Protein AF-A0A847XBT8-F1 (afdb_monomer)

Secondary structure (DSSP, 8-state):
-HHHHHHHHHHHHHHHHHHHHHTT-TTSHHHHHHHHHHHHHTTT-HHHHHHHHHHHHHHHSSS--HHHHHHHHHHHHHHHHHHHT---TTS-HHHHHS---TTSS-S--

Structure (mmCIF, N/CA/C/O backbone):
data_AF-A0A847XBT8-F1
#
_entry.id   AF-A0A847XBT8-F1
#
loop_
_atom_site.group_PDB
_atom_site.id
_atom_s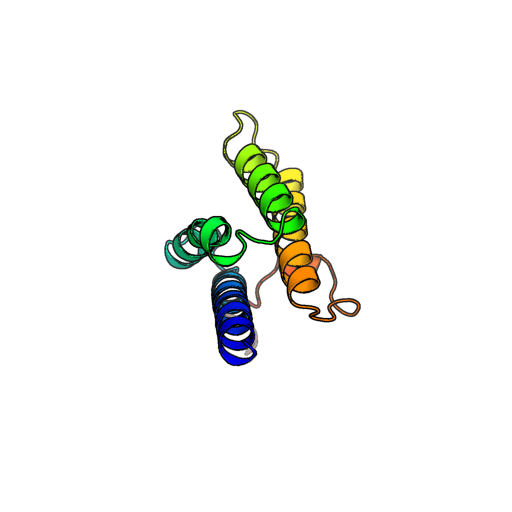ite.type_symbol
_atom_site.label_atom_id
_atom_site.label_alt_id
_atom_site.label_comp_id
_atom_site.label_asym_id
_atom_site.label_entity_id
_atom_site.label_seq_id
_atom_site.pdbx_PDB_ins_code
_atom_site.Cartn_x
_atom_site.Cartn_y
_atom_site.Cartn_z
_atom_site.occupancy
_atom_site.B_iso_or_equiv
_atom_site.auth_seq_id
_atom_site.auth_comp_id
_atom_site.auth_asym_id
_atom_site.auth_atom_id
_atom_site.pdbx_PDB_model_num
ATOM 1 N N . MET A 1 1 ? -18.047 -3.117 21.322 1.00 62.88 1 MET A N 1
ATOM 2 C CA . MET A 1 1 ? -17.143 -2.135 20.660 1.00 62.88 1 MET A CA 1
ATOM 3 C C . MET A 1 1 ? -15.804 -2.727 20.202 1.00 62.88 1 MET A C 1
ATOM 5 O O . MET A 1 1 ? -15.344 -2.341 19.133 1.00 62.88 1 MET A O 1
ATOM 9 N N . TYR A 1 2 ? -15.195 -3.666 20.939 1.00 75.25 2 TYR A N 1
ATOM 10 C CA . TYR A 1 2 ? -13.897 -4.275 20.590 1.00 75.25 2 TYR A CA 1
ATOM 11 C C . TYR A 1 2 ? -13.897 -5.024 19.240 1.00 75.25 2 TYR A C 1
ATOM 13 O O . TYR A 1 2 ? -13.021 -4.805 18.406 1.00 75.25 2 TYR A O 1
ATOM 21 N N . GLN A 1 3 ? -14.943 -5.807 18.960 1.00 77.19 3 GLN A N 1
ATOM 22 C CA . GLN A 1 3 ? -15.042 -6.594 17.724 1.00 77.19 3 GLN A CA 1
ATOM 23 C C . GLN A 1 3 ? -15.105 -5.734 16.455 1.00 77.19 3 GLN A C 1
ATOM 25 O O . GLN A 1 3 ? -14.396 -6.015 15.498 1.00 77.19 3 GLN A O 1
ATOM 30 N N . LYS A 1 4 ? -15.854 -4.620 16.466 1.00 78.56 4 LYS A N 1
ATOM 31 C CA . LYS A 1 4 ? -15.902 -3.681 15.327 1.00 78.56 4 LYS A CA 1
ATOM 32 C C . LYS A 1 4 ? -14.523 -3.079 15.016 1.00 78.56 4 LYS A C 1
ATOM 34 O O . LYS A 1 4 ? -14.181 -2.924 13.849 1.00 78.56 4 LYS A O 1
ATOM 39 N N . ARG A 1 5 ? -13.726 -2.755 16.044 1.00 79.75 5 ARG A N 1
ATOM 40 C CA . ARG A 1 5 ? -12.356 -2.233 15.872 1.00 79.75 5 ARG A CA 1
ATOM 41 C C . ARG A 1 5 ? -11.409 -3.302 15.322 1.00 79.75 5 ARG A C 1
ATOM 43 O O . ARG A 1 5 ? -10.645 -3.007 14.410 1.00 79.75 5 ARG A O 1
ATOM 50 N N . SER A 1 6 ? -11.500 -4.529 15.836 1.00 86.94 6 SER A N 1
ATOM 51 C CA . SER A 1 6 ? -10.708 -5.667 15.353 1.00 86.94 6 SER A CA 1
ATOM 52 C C . SER A 1 6 ? -11.013 -5.997 13.886 1.00 86.94 6 SER A C 1
ATOM 54 O O . SER A 1 6 ? -10.094 -6.101 13.080 1.00 86.94 6 SER A O 1
ATOM 56 N N . VAL A 1 7 ? -12.296 -6.033 13.504 1.00 92.00 7 VAL A N 1
ATOM 57 C CA . VAL A 1 7 ? -12.724 -6.283 12.116 1.00 92.00 7 VAL A CA 1
ATOM 58 C C . VAL A 1 7 ? -12.207 -5.203 11.164 1.00 92.00 7 VAL A C 1
ATOM 60 O O . VAL A 1 7 ? -11.602 -5.538 10.151 1.00 92.00 7 VAL A O 1
ATOM 63 N N . LYS A 1 8 ? -12.360 -3.914 11.502 1.00 93.81 8 LYS A N 1
ATOM 64 C CA . LYS A 1 8 ? -11.820 -2.816 10.677 1.00 93.81 8 LYS A CA 1
ATOM 65 C C . LYS A 1 8 ? -10.303 -2.905 10.520 1.00 93.81 8 LYS A C 1
ATOM 67 O O . LYS A 1 8 ? -9.777 -2.726 9.427 1.00 93.81 8 LYS A O 1
ATOM 72 N N . ARG A 1 9 ? -9.589 -3.187 11.614 1.00 95.31 9 ARG A N 1
ATOM 73 C CA . ARG A 1 9 ? -8.132 -3.354 11.585 1.00 95.31 9 ARG A CA 1
ATOM 74 C C . ARG A 1 9 ? -7.730 -4.536 10.704 1.00 95.31 9 ARG A C 1
ATOM 76 O O . ARG A 1 9 ? -6.799 -4.393 9.923 1.00 95.31 9 ARG A O 1
ATOM 83 N N . LYS A 1 10 ? -8.450 -5.657 10.780 1.00 96.50 10 LYS A N 1
ATOM 84 C CA . LYS A 1 10 ? -8.231 -6.815 9.909 1.00 96.50 10 LYS A CA 1
ATOM 85 C C . LYS A 1 10 ? -8.439 -6.466 8.434 1.00 96.50 10 LYS A C 1
ATOM 87 O O . LYS A 1 10 ? -7.558 -6.744 7.641 1.00 96.50 10 LYS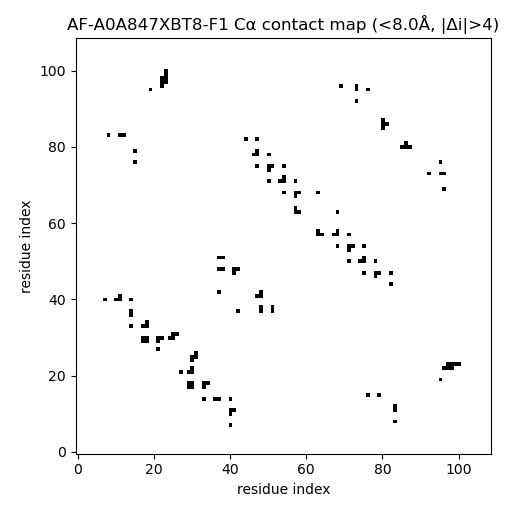 A O 1
ATOM 92 N N . GLN A 1 11 ? -9.528 -5.784 8.080 1.00 97.56 11 GLN A N 1
ATOM 93 C CA . GLN A 1 11 ? -9.785 -5.367 6.692 1.00 97.56 11 GLN A CA 1
ATOM 94 C C . GLN A 1 11 ? -8.654 -4.502 6.117 1.00 97.56 11 GLN A C 1
ATOM 96 O O . GLN A 1 11 ? -8.266 -4.671 4.966 1.00 97.56 11 GLN A O 1
ATOM 101 N N . LYS A 1 12 ? -8.098 -3.599 6.932 1.00 98.44 12 LYS A N 1
ATOM 102 C CA . LYS A 1 12 ? -6.932 -2.787 6.565 1.00 98.44 12 LYS A CA 1
ATOM 103 C C . LYS A 1 12 ? -5.673 -3.629 6.339 1.00 98.44 12 LYS A C 1
ATOM 105 O O . LYS A 1 12 ? -4.964 -3.383 5.368 1.00 98.44 12 LYS A O 1
ATOM 110 N N . TYR A 1 13 ? -5.408 -4.605 7.211 1.00 97.69 13 TYR A N 1
ATOM 111 C CA . TYR A 1 13 ? -4.306 -5.558 7.031 1.00 97.69 13 TYR A CA 1
ATOM 112 C C . TYR A 1 13 ? -4.475 -6.382 5.759 1.00 97.69 13 TYR A C 1
ATOM 114 O O . TYR A 1 13 ? -3.561 -6.406 4.945 1.00 97.69 13 TYR A O 1
ATOM 122 N N . ASP A 1 14 ? -5.647 -6.992 5.576 1.00 98.06 14 ASP A N 1
ATOM 123 C CA . ASP A 1 14 ? -5.951 -7.838 4.423 1.00 98.06 14 ASP A CA 1
ATOM 124 C C . ASP A 1 14 ? -5.782 -7.036 3.111 1.00 98.06 14 ASP A C 1
ATOM 126 O O . ASP A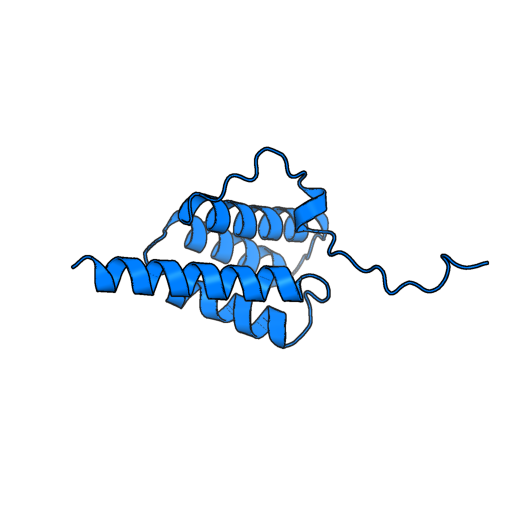 1 14 ? -5.252 -7.547 2.126 1.00 98.06 14 ASP A O 1
ATOM 130 N N . LEU A 1 15 ? -6.165 -5.750 3.094 1.00 98.31 15 LEU A N 1
ATOM 131 C CA . LEU A 1 15 ? -5.953 -4.882 1.934 1.00 98.31 15 LEU A CA 1
ATOM 132 C C . LEU A 1 15 ? -4.471 -4.548 1.698 1.00 98.31 15 LEU A C 1
ATOM 134 O O . LEU A 1 15 ? -4.005 -4.614 0.560 1.00 98.31 15 LEU A O 1
ATOM 138 N N . LEU A 1 16 ? -3.726 -4.188 2.749 1.00 97.12 16 LEU A N 1
ATOM 139 C CA . LEU A 1 16 ? -2.293 -3.905 2.629 1.00 97.12 16 LEU A CA 1
ATOM 140 C C . LEU A 1 16 ? -1.522 -5.147 2.154 1.00 97.12 16 LEU A C 1
ATOM 142 O O . LEU A 1 16 ? -0.635 -5.031 1.313 1.00 97.12 16 LEU A O 1
ATOM 146 N N . GLU A 1 17 ? -1.890 -6.332 2.641 1.00 96.12 17 GLU A N 1
ATOM 147 C CA . GLU A 1 17 ? -1.337 -7.609 2.189 1.00 96.12 17 GLU A CA 1
ATOM 148 C C . GLU A 1 17 ? -1.585 -7.829 0.691 1.00 96.12 17 GLU A C 1
ATOM 150 O O . GLU A 1 17 ? -0.642 -8.141 -0.034 1.00 96.12 17 GLU A O 1
ATOM 155 N N . GLN A 1 18 ? -2.808 -7.590 0.200 1.00 96.38 18 GLN A N 1
ATOM 156 C CA . GLN A 1 18 ? -3.130 -7.687 -1.231 1.00 96.38 18 GLN A CA 1
ATOM 157 C C . GLN A 1 18 ? -2.284 -6.727 -2.074 1.00 96.38 18 GLN A C 1
ATOM 159 O O . GLN A 1 18 ? -1.685 -7.143 -3.067 1.00 96.38 18 GLN A O 1
ATOM 164 N N . MET A 1 19 ? -2.182 -5.458 -1.669 1.00 95.38 19 MET A N 1
ATOM 165 C CA . MET A 1 19 ? -1.370 -4.476 -2.394 1.00 95.38 19 MET A CA 1
ATOM 166 C C . MET A 1 19 ? 0.107 -4.880 -2.420 1.00 95.38 19 MET A C 1
ATOM 168 O O . MET A 1 19 ? 0.725 -4.908 -3.483 1.00 95.38 19 MET A O 1
ATOM 172 N N . MET A 1 20 ? 0.673 -5.246 -1.267 1.00 92.81 20 MET A N 1
ATOM 173 C CA . MET A 1 20 ? 2.080 -5.630 -1.166 1.00 92.81 20 MET A CA 1
ATOM 174 C C . MET A 1 20 ? 2.370 -6.941 -1.904 1.00 92.81 20 MET A C 1
ATOM 176 O O . MET A 1 20 ? 3.426 -7.069 -2.524 1.00 92.81 20 MET A O 1
ATOM 180 N N . GLY A 1 21 ? 1.451 -7.904 -1.868 1.00 92.81 21 GLY A N 1
ATOM 181 C CA . GLY A 1 21 ? 1.569 -9.185 -2.561 1.00 92.81 21 GLY A CA 1
ATOM 182 C C . GLY A 1 21 ? 1.515 -9.055 -4.083 1.00 92.81 21 GLY A C 1
ATOM 183 O O . GLY A 1 21 ? 2.161 -9.833 -4.779 1.00 92.81 21 GLY A O 1
ATOM 184 N N . HIS A 1 22 ? 0.806 -8.049 -4.603 1.00 93.69 22 HIS A N 1
ATOM 185 C CA . HIS A 1 22 ? 0.679 -7.787 -6.040 1.00 93.69 22 HIS A CA 1
ATOM 186 C C . HIS A 1 22 ? 1.609 -6.689 -6.568 1.00 93.69 22 HIS A C 1
ATOM 188 O O . HIS A 1 22 ? 1.638 -6.450 -7.770 1.00 93.69 22 HIS A O 1
ATOM 194 N N . ARG A 1 23 ? 2.453 -6.086 -5.718 1.00 89.81 23 ARG A N 1
ATOM 195 C CA . ARG A 1 23 ? 3.374 -4.998 -6.107 1.00 89.81 23 ARG A CA 1
ATOM 196 C C . ARG A 1 23 ? 4.456 -5.382 -7.130 1.00 89.81 23 ARG A C 1
ATOM 198 O O . ARG A 1 23 ? 5.230 -4.527 -7.542 1.00 89.81 23 ARG A O 1
ATOM 205 N N . PHE A 1 24 ? 4.547 -6.658 -7.518 1.00 88.44 24 PHE A N 1
ATOM 206 C CA . PHE A 1 24 ? 5.400 -7.107 -8.626 1.00 88.44 24 PHE A CA 1
ATOM 207 C C . PHE A 1 24 ? 4.863 -6.679 -10.000 1.00 88.44 24 PHE A C 1
ATOM 209 O O . PHE A 1 24 ? 5.628 -6.667 -10.960 1.00 88.44 24 PHE A O 1
ATOM 216 N N . ASP A 1 25 ? 3.574 -6.341 -10.085 1.00 90.12 25 ASP A N 1
ATOM 217 C CA . ASP A 1 25 ? 2.911 -5.810 -11.271 1.00 90.12 25 ASP A CA 1
ATOM 218 C C . ASP A 1 25 ? 1.978 -4.665 -10.850 1.00 90.12 25 ASP A C 1
ATOM 220 O O . ASP A 1 25 ? 0.806 -4.862 -10.527 1.00 90.12 25 ASP A O 1
ATOM 224 N N . LEU A 1 26 ? 2.527 -3.448 -10.841 1.00 89.62 26 LEU A N 1
ATOM 225 C CA . LEU A 1 26 ? 1.802 -2.229 -10.466 1.00 89.62 26 LEU A CA 1
ATOM 226 C C . LEU A 1 26 ? 0.732 -1.827 -11.489 1.00 89.62 26 LEU A C 1
ATOM 228 O O . LEU A 1 26 ? -0.105 -0.977 -11.197 1.00 89.62 26 LEU A O 1
ATOM 232 N N . THR A 1 27 ? 0.763 -2.416 -12.684 1.00 89.06 27 THR A N 1
ATOM 233 C CA . THR A 1 27 ? -0.212 -2.166 -13.752 1.00 89.06 27 THR A CA 1
ATOM 234 C C . THR A 1 27 ? -1.304 -3.227 -13.822 1.00 89.06 27 THR A C 1
ATOM 236 O O . THR A 1 27 ? -2.282 -3.045 -14.540 1.00 89.06 27 THR A O 1
ATOM 239 N N . GLY A 1 28 ? -1.155 -4.320 -13.075 1.00 91.88 28 GLY A N 1
ATOM 240 C CA . GLY A 1 28 ? -2.063 -5.454 -13.113 1.00 91.88 28 GLY A CA 1
ATOM 241 C C . GLY A 1 28 ? -3.400 -5.187 -12.427 1.00 91.88 28 GLY A C 1
ATOM 242 O O . GLY A 1 28 ? -3.507 -4.402 -11.476 1.00 91.88 28 GLY A O 1
ATOM 243 N N . ASP A 1 29 ? -4.425 -5.920 -12.864 1.00 96.06 29 ASP A N 1
ATOM 244 C CA . ASP A 1 29 ? -5.801 -5.780 -12.369 1.00 96.06 29 ASP A CA 1
ATOM 245 C C . ASP A 1 29 ? -5.896 -5.967 -10.853 1.00 96.06 29 ASP A C 1
ATOM 247 O O . ASP A 1 29 ? -6.584 -5.212 -10.174 1.00 96.06 29 ASP A O 1
ATOM 251 N N . LYS A 1 30 ? -5.148 -6.929 -10.295 1.00 95.56 30 LYS A N 1
ATOM 252 C CA . LYS A 1 30 ? -5.175 -7.219 -8.852 1.00 95.56 30 LYS A CA 1
ATOM 253 C C . LYS A 1 30 ? -4.631 -6.068 -8.010 1.00 95.56 30 LYS A C 1
ATOM 255 O O . LYS A 1 30 ? -5.184 -5.767 -6.953 1.00 95.56 30 LYS A O 1
ATOM 260 N N . PHE A 1 31 ? -3.548 -5.432 -8.461 1.00 94.81 31 PHE A N 1
ATOM 261 C CA . PHE A 1 31 ? -3.000 -4.267 -7.774 1.00 94.81 31 PHE A CA 1
ATOM 262 C C . PHE A 1 31 ? -3.956 -3.077 -7.897 1.00 94.81 31 PHE A C 1
ATOM 264 O O . PHE A 1 31 ? -4.266 -2.434 -6.895 1.00 94.81 31 PHE A O 1
ATOM 271 N N . SER A 1 32 ? -4.489 -2.843 -9.099 1.00 95.31 32 SER A N 1
ATOM 272 C CA . SER A 1 32 ? -5.445 -1.765 -9.377 1.00 95.31 32 SER A CA 1
ATOM 273 C C . SER A 1 32 ? -6.736 -1.901 -8.560 1.00 95.31 32 SER A C 1
ATOM 275 O O . SER A 1 32 ? -7.212 -0.930 -7.972 1.00 95.31 32 SER A O 1
ATOM 277 N N . GLU A 1 33 ? -7.285 -3.112 -8.453 1.00 97.12 33 GLU A N 1
ATOM 278 C CA . GLU A 1 33 ? -8.465 -3.406 -7.637 1.00 97.12 33 GLU A CA 1
ATOM 279 C C . GLU A 1 33 ? -8.208 -3.118 -6.150 1.00 97.12 33 GLU A C 1
ATOM 281 O O . GLU A 1 33 ? -9.042 -2.500 -5.482 1.00 97.12 33 GLU A O 1
ATOM 286 N N . ALA A 1 34 ? -7.053 -3.537 -5.622 1.00 97.69 34 ALA A N 1
ATOM 287 C CA . ALA A 1 34 ? -6.672 -3.264 -4.241 1.00 97.69 34 ALA A CA 1
ATOM 288 C C . ALA A 1 34 ? -6.469 -1.755 -4.000 1.00 97.69 34 ALA A C 1
ATOM 290 O O . ALA A 1 34 ? -7.026 -1.199 -3.052 1.00 97.69 34 ALA A O 1
ATOM 291 N N . LEU A 1 35 ? -5.760 -1.062 -4.893 1.00 97.19 35 LEU A N 1
ATOM 292 C CA . LEU A 1 35 ? -5.549 0.385 -4.816 1.00 97.19 35 LEU A CA 1
ATOM 293 C C . LEU A 1 35 ? -6.879 1.157 -4.760 1.00 97.19 35 LEU A C 1
ATOM 295 O O . LEU A 1 35 ? -7.056 2.035 -3.914 1.00 97.19 35 LEU A O 1
ATOM 299 N N . ASN A 1 36 ? -7.852 0.777 -5.590 1.00 97.25 36 ASN A N 1
ATOM 300 C CA . ASN A 1 36 ? -9.169 1.416 -5.627 1.00 97.25 36 ASN A CA 1
ATOM 301 C C . ASN A 1 36 ? -9.986 1.217 -4.339 1.00 97.25 36 ASN A C 1
ATOM 303 O O . ASN A 1 36 ? -10.877 2.011 -4.050 1.00 97.25 36 ASN A O 1
ATOM 307 N N . LYS A 1 37 ? -9.690 0.202 -3.521 1.00 98.31 37 LYS A N 1
ATOM 308 C CA . LYS A 1 37 ? -10.377 -0.031 -2.236 1.00 98.31 37 LYS A CA 1
ATOM 309 C C . LYS A 1 37 ? -9.818 0.814 -1.088 1.00 98.31 37 LYS A C 1
ATOM 311 O O . LYS A 1 37 ? -10.480 0.923 -0.051 1.00 98.31 37 LYS A O 1
ATOM 316 N N . VAL A 1 38 ? -8.635 1.421 -1.242 1.00 98.44 38 VAL A N 1
ATOM 317 C CA . VAL A 1 38 ? -7.924 2.114 -0.149 1.00 98.44 38 VAL A CA 1
ATOM 318 C C . VAL A 1 38 ? -8.782 3.204 0.488 1.00 98.44 38 VAL A C 1
ATOM 320 O O . VAL A 1 38 ? -8.898 3.233 1.713 1.00 98.44 38 VAL A O 1
ATOM 323 N N . PHE A 1 39 ? -9.448 4.050 -0.305 1.00 97.81 39 PHE A N 1
ATOM 324 C CA . PHE A 1 39 ? -10.241 5.161 0.238 1.00 97.81 39 PHE A CA 1
ATOM 325 C C . PHE A 1 39 ? -11.443 4.696 1.076 1.00 97.81 39 PHE A C 1
ATOM 327 O O . PHE A 1 39 ? -11.835 5.375 2.023 1.00 97.81 39 PHE A O 1
ATOM 334 N N . ILE A 1 40 ? -12.007 3.523 0.768 1.00 97.94 40 ILE A N 1
ATOM 335 C CA . ILE A 1 40 ? -13.122 2.936 1.520 1.00 97.94 40 ILE A CA 1
ATOM 336 C C . ILE A 1 40 ? -12.604 2.289 2.803 1.00 97.94 40 ILE A C 1
ATOM 338 O O . ILE A 1 40 ? -13.178 2.491 3.870 1.00 97.94 40 ILE A O 1
ATOM 342 N N . VAL A 1 41 ? -11.523 1.512 2.732 1.00 98.25 41 VAL A N 1
ATOM 343 C CA . VAL A 1 41 ? -11.021 0.724 3.873 1.00 98.25 41 VAL A CA 1
ATOM 344 C C . VAL A 1 41 ? -10.266 1.589 4.891 1.00 98.25 41 VAL A C 1
ATOM 346 O O . VAL A 1 41 ? -10.358 1.350 6.097 1.00 98.25 41 VAL A O 1
ATOM 349 N N . PHE A 1 42 ? -9.578 2.635 4.429 1.00 98.31 42 PHE A N 1
ATOM 350 C CA . PHE A 1 42 ? -8.852 3.607 5.252 1.00 98.31 42 PHE A CA 1
ATOM 351 C C . PHE A 1 42 ? -9.577 4.961 5.359 1.00 98.31 42 PHE A C 1
ATOM 353 O O . PHE A 1 42 ? -8.940 5.978 5.624 1.00 98.31 42 PHE A O 1
ATOM 360 N N . ASN A 1 43 ? -10.910 4.982 5.211 1.00 97.69 43 ASN A N 1
ATOM 361 C CA . ASN A 1 43 ? -11.724 6.210 5.267 1.00 97.69 43 ASN A CA 1
ATOM 362 C C . ASN A 1 43 ? -11.553 7.035 6.561 1.00 97.69 43 ASN A C 1
ATOM 364 O O . ASN A 1 43 ? -11.822 8.231 6.577 1.00 97.69 43 ASN A O 1
ATOM 368 N N . ASP A 1 44 ? -11.099 6.403 7.644 1.00 97.19 44 ASP A N 1
ATOM 369 C CA . ASP A 1 44 ? -10.871 7.015 8.953 1.00 97.19 44 ASP A CA 1
ATOM 370 C C . ASP A 1 44 ? -9.421 7.495 9.160 1.00 97.19 44 ASP A C 1
ATOM 372 O O . ASP A 1 44 ? -9.084 7.969 10.245 1.00 97.19 44 ASP A O 1
ATOM 376 N N . SER A 1 45 ? -8.549 7.379 8.151 1.00 98.19 45 SER A N 1
ATOM 377 C CA . SER A 1 45 ? -7.146 7.789 8.229 1.00 98.19 45 SER A CA 1
ATOM 378 C C . SER A 1 45 ? -6.842 8.922 7.258 1.00 98.19 45 SER A C 1
ATOM 380 O O . SER A 1 45 ? -6.460 8.686 6.114 1.00 98.19 45 SER A O 1
ATOM 382 N N . LYS A 1 46 ? -6.906 10.163 7.750 1.00 98.25 46 LYS A N 1
ATOM 383 C CA . LYS A 1 46 ? -6.579 11.363 6.965 1.00 98.25 46 LYS A CA 1
ATOM 384 C C . LYS A 1 46 ? -5.215 11.257 6.266 1.00 98.25 46 LYS A C 1
ATOM 386 O O . LYS A 1 46 ? -5.139 11.519 5.074 1.00 98.25 46 LYS A O 1
ATOM 391 N N . GLN A 1 47 ? -4.187 10.777 6.969 1.00 98.44 47 GLN A N 1
ATOM 392 C CA . GLN A 1 47 ? -2.833 10.624 6.424 1.00 98.44 47 GLN A CA 1
ATOM 393 C C . GLN A 1 47 ? -2.783 9.678 5.211 1.00 98.44 47 GLN A C 1
ATOM 395 O O . GLN A 1 47 ? -2.149 9.993 4.210 1.00 98.44 47 GLN A O 1
ATOM 400 N N . VAL A 1 48 ? -3.483 8.538 5.276 1.00 98.62 48 VAL A N 1
ATOM 401 C CA . VAL A 1 48 ? -3.543 7.576 4.160 1.00 98.62 48 VAL A CA 1
ATOM 402 C C . VAL A 1 48 ? -4.309 8.168 2.980 1.00 98.62 48 VAL A C 1
ATOM 404 O O . VAL A 1 48 ? -3.892 8.008 1.837 1.00 98.62 48 VAL A O 1
ATOM 407 N N . LEU A 1 49 ? -5.407 8.884 3.237 1.00 98.69 49 LEU A N 1
ATOM 408 C CA . LEU A 1 49 ? -6.193 9.526 2.180 1.00 98.69 49 LEU A CA 1
ATOM 409 C C . LEU A 1 49 ? -5.418 10.654 1.481 1.00 98.69 49 LEU A C 1
ATOM 411 O O . LEU A 1 49 ? -5.513 10.794 0.263 1.00 98.69 49 LEU A O 1
ATOM 415 N N . GLU A 1 50 ? -4.624 11.432 2.219 1.00 98.69 50 GLU A N 1
ATOM 416 C CA . GLU A 1 50 ? -3.746 12.468 1.658 1.00 98.69 50 GLU A CA 1
ATOM 417 C C . GLU A 1 50 ? -2.629 11.864 0.794 1.00 98.69 50 GLU A C 1
ATOM 419 O O . GLU A 1 50 ? -2.370 12.354 -0.310 1.00 98.69 50 GLU A O 1
ATOM 424 N N . ALA A 1 51 ? -2.017 10.766 1.246 1.00 98.50 51 ALA A N 1
ATOM 425 C CA . ALA A 1 51 ? -1.014 10.039 0.470 1.00 98.50 51 ALA A CA 1
ATOM 426 C C . ALA A 1 51 ? -1.619 9.411 -0.799 1.00 98.50 51 ALA A C 1
ATOM 428 O O . ALA A 1 51 ? -1.053 9.542 -1.884 1.00 98.50 51 ALA A O 1
ATOM 429 N N . LEU A 1 52 ? -2.810 8.807 -0.693 1.00 98.44 52 LEU A N 1
ATOM 430 C CA . LEU A 1 52 ? -3.541 8.245 -1.832 1.00 98.44 52 LEU A CA 1
ATOM 431 C C . LEU A 1 52 ? -3.876 9.321 -2.870 1.00 98.44 52 LEU A C 1
ATOM 433 O O . LEU A 1 52 ? -3.667 9.108 -4.063 1.00 98.44 52 LEU A O 1
ATOM 437 N N . LYS A 1 53 ? -4.364 10.484 -2.423 1.00 98.00 53 LYS A N 1
ATOM 438 C CA . LYS A 1 53 ? -4.653 11.625 -3.298 1.00 98.00 53 LYS A CA 1
ATOM 439 C C . LYS A 1 53 ? -3.391 12.096 -4.025 1.00 98.00 53 LYS A C 1
ATOM 441 O O . LYS A 1 53 ? -3.417 12.240 -5.244 1.00 98.00 53 LYS A O 1
ATOM 446 N N . SER A 1 54 ? -2.291 12.274 -3.293 1.00 97.44 54 SER A N 1
ATOM 447 C CA . SER A 1 54 ? -1.007 12.713 -3.859 1.00 97.44 54 SER A CA 1
ATOM 448 C C . SER A 1 54 ? -0.479 11.726 -4.906 1.00 97.44 54 SER A C 1
ATOM 450 O O . SER A 1 54 ? 0.019 12.129 -5.957 1.00 97.44 54 SER A O 1
ATOM 452 N N . PHE A 1 55 ? -0.633 10.423 -4.653 1.00 96.75 55 PHE A N 1
ATOM 453 C CA . PHE A 1 55 ? -0.306 9.388 -5.627 1.00 96.75 55 PHE A CA 1
ATOM 454 C C . PHE A 1 55 ? -1.206 9.467 -6.867 1.00 96.75 55 PHE A C 1
ATOM 456 O O . PHE A 1 55 ? -0.691 9.532 -7.983 1.00 96.75 55 PHE A O 1
ATOM 463 N N . HIS A 1 56 ? -2.528 9.550 -6.689 1.00 96.19 56 HIS A N 1
ATOM 464 C CA . HIS A 1 56 ? -3.485 9.672 -7.793 1.00 96.19 56 HIS A CA 1
ATOM 465 C C . HIS A 1 56 ? -3.189 10.881 -8.697 1.00 96.19 56 HIS A C 1
ATOM 467 O O . HIS A 1 56 ? -3.203 10.760 -9.922 1.00 96.19 56 HIS A O 1
ATOM 473 N N . GLU A 1 57 ? -2.879 12.040 -8.113 1.00 95.62 57 GLU A N 1
ATOM 474 C CA . GLU A 1 57 ? -2.501 13.248 -8.856 1.00 95.62 57 GLU A CA 1
ATOM 475 C C . GLU A 1 57 ? -1.217 13.035 -9.671 1.00 95.62 57 GLU A C 1
ATOM 477 O O . GLU A 1 57 ? -1.165 13.415 -10.841 1.00 95.62 57 GLU A O 1
ATOM 482 N N . SER A 1 58 ? -0.216 12.351 -9.102 1.00 94.12 58 SER A N 1
ATO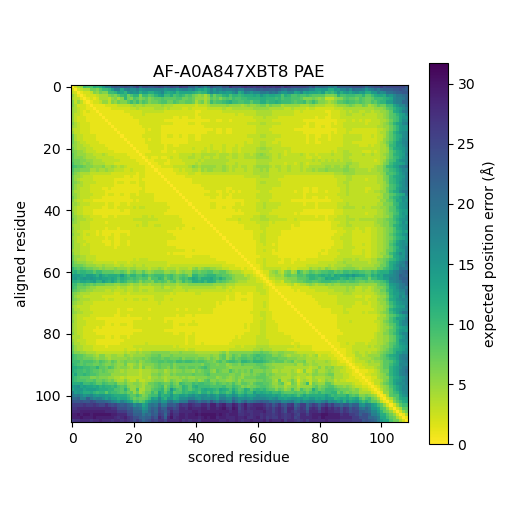M 483 C CA . SER A 1 58 ? 1.048 12.067 -9.797 1.00 94.12 58 SER A CA 1
ATOM 484 C C . SER A 1 58 ? 0.894 11.130 -11.003 1.00 94.12 58 SER A C 1
ATOM 486 O O . SER A 1 58 ? 1.590 11.300 -12.003 1.00 94.12 58 SER A O 1
ATOM 488 N N . VAL A 1 59 ? -0.043 10.173 -10.952 1.00 92.69 59 VAL A N 1
ATOM 489 C CA . VAL A 1 59 ? -0.290 9.230 -12.060 1.00 92.69 59 VAL A CA 1
ATOM 490 C C . VAL A 1 59 ? -1.304 9.743 -13.085 1.00 92.69 59 VAL A C 1
ATOM 492 O O . VAL A 1 59 ? -1.311 9.258 -14.220 1.00 92.69 59 VAL A O 1
ATOM 495 N N . SER A 1 60 ? -2.139 10.714 -12.704 1.00 91.44 60 SER A N 1
ATOM 496 C CA . SER A 1 60 ? -3.174 11.316 -13.562 1.00 91.44 60 SER A CA 1
ATOM 497 C C . SER A 1 60 ? -2.712 12.594 -14.268 1.00 91.44 60 SER A C 1
ATOM 499 O O . SER A 1 60 ? -3.367 13.043 -15.206 1.00 91.44 60 SER A O 1
ATOM 501 N N . GLY A 1 61 ? -1.601 13.191 -13.830 1.00 87.88 61 GLY A N 1
ATOM 502 C CA . GLY A 1 61 ? -1.031 14.388 -14.443 1.00 87.88 61 GLY A CA 1
ATOM 503 C C . GLY A 1 61 ? -0.564 14.180 -15.891 1.00 87.88 61 GLY A C 1
ATOM 504 O O . GLY A 1 61 ? -0.235 13.068 -16.311 1.00 87.88 61 GLY A O 1
ATOM 505 N N . GLN A 1 62 ? -0.496 15.281 -16.650 1.00 82.50 62 GLN A N 1
ATOM 506 C CA . GLN A 1 62 ? -0.001 15.290 -18.037 1.00 82.50 62 GLN A CA 1
ATOM 507 C C . GLN A 1 62 ? 1.497 14.952 -18.128 1.00 82.50 62 GLN A C 1
ATOM 509 O O . GLN A 1 62 ? 1.934 14.318 -19.086 1.00 82.50 62 GLN A O 1
ATOM 514 N N . HIS A 1 63 ? 2.274 15.333 -17.111 1.00 83.19 63 HIS A N 1
ATOM 515 C CA . HIS A 1 63 ? 3.699 15.033 -17.002 1.00 83.19 63 HIS A CA 1
ATOM 516 C C . HIS A 1 63 ? 3.932 14.012 -15.892 1.00 83.19 63 HIS A C 1
ATOM 518 O O . HIS A 1 63 ? 3.931 14.343 -14.708 1.00 83.19 63 HIS A O 1
ATOM 524 N N . LYS A 1 64 ? 4.118 12.753 -16.291 1.00 87.50 64 LYS A N 1
ATOM 525 C CA . LYS A 1 64 ? 4.392 11.642 -15.378 1.00 87.50 64 LYS A CA 1
ATOM 526 C C . LYS A 1 64 ? 5.895 11.524 -15.166 1.00 87.50 64 LYS A C 1
ATOM 528 O O . LYS A 1 64 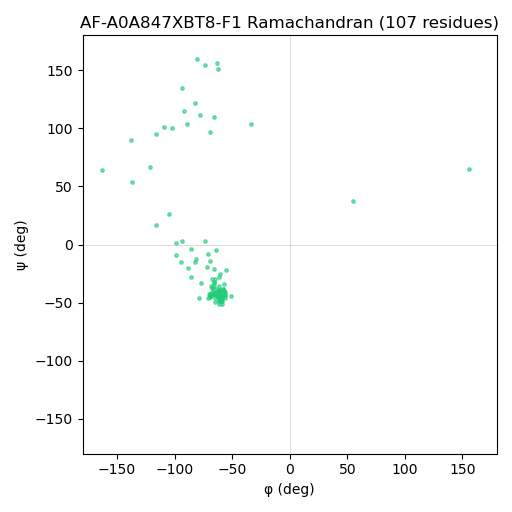? 6.600 11.025 -16.039 1.00 87.50 64 LYS A O 1
ATOM 533 N N . GLU A 1 65 ? 6.385 11.984 -14.020 1.00 91.50 65 GLU A N 1
ATOM 534 C CA . GLU A 1 65 ? 7.782 11.787 -13.630 1.00 91.50 65 GLU A CA 1
ATOM 535 C C . GLU A 1 65 ? 7.915 10.491 -12.808 1.00 91.50 65 GLU A C 1
ATOM 537 O O . GLU A 1 65 ? 7.388 10.431 -11.693 1.00 91.50 65 GLU A O 1
ATOM 542 N N . PRO A 1 66 ? 8.629 9.456 -13.301 1.00 89.12 66 PRO A N 1
ATOM 543 C CA . PRO A 1 66 ? 8.693 8.152 -12.633 1.00 89.12 66 PRO A CA 1
ATOM 544 C C . PRO A 1 66 ? 9.179 8.223 -11.182 1.00 89.12 66 PRO A C 1
ATOM 546 O O . PRO A 1 66 ? 8.598 7.591 -10.308 1.00 89.12 66 PRO A O 1
ATOM 549 N N . LYS A 1 67 ? 10.186 9.060 -10.898 1.00 89.38 67 LYS A N 1
ATOM 550 C CA . LYS A 1 67 ? 10.716 9.241 -9.537 1.00 89.38 67 LYS A CA 1
ATOM 551 C C . LYS A 1 67 ? 9.676 9.809 -8.573 1.00 89.38 67 LYS A C 1
ATOM 553 O O . LYS A 1 67 ? 9.639 9.405 -7.415 1.00 89.38 67 LYS A O 1
ATOM 558 N N . ILE A 1 68 ? 8.841 10.738 -9.043 1.00 92.31 68 ILE A N 1
ATOM 559 C CA . ILE A 1 68 ? 7.766 11.315 -8.229 1.00 92.31 68 ILE A CA 1
ATOM 560 C C . ILE A 1 68 ? 6.695 10.256 -7.975 1.00 92.31 68 ILE A C 1
ATOM 562 O O . ILE A 1 68 ? 6.256 10.110 -6.839 1.00 92.31 68 ILE A O 1
ATOM 566 N N . ILE A 1 69 ? 6.306 9.492 -8.997 1.00 92.38 69 ILE A N 1
ATOM 567 C CA . ILE A 1 69 ? 5.316 8.413 -8.865 1.00 92.38 69 ILE A CA 1
ATOM 568 C C . ILE A 1 69 ? 5.787 7.365 -7.848 1.00 92.38 69 ILE A C 1
ATOM 570 O O . ILE A 1 69 ? 5.040 7.031 -6.929 1.00 92.38 69 ILE A O 1
ATOM 574 N N . ASP A 1 70 ? 7.036 6.910 -7.961 1.00 91.75 70 ASP A N 1
ATOM 575 C CA . ASP A 1 70 ? 7.654 5.958 -7.032 1.00 91.75 70 ASP A CA 1
ATOM 576 C C . ASP A 1 70 ? 7.674 6.500 -5.597 1.00 91.75 70 ASP A C 1
ATOM 578 O O . ASP A 1 70 ? 7.299 5.803 -4.651 1.00 91.75 70 ASP A O 1
ATOM 582 N N . GLN A 1 71 ? 8.052 7.770 -5.427 1.00 93.88 71 GLN A N 1
ATOM 583 C CA . GLN A 1 71 ? 8.060 8.435 -4.127 1.00 93.88 71 GLN A CA 1
ATOM 584 C C . GLN A 1 71 ? 6.651 8.520 -3.519 1.00 93.88 71 GLN A C 1
ATOM 586 O O . GLN A 1 71 ? 6.468 8.216 -2.340 1.00 93.88 71 GLN A O 1
ATOM 591 N N . ARG A 1 72 ? 5.634 8.887 -4.308 1.00 96.06 72 ARG A N 1
ATOM 592 C CA . ARG A 1 72 ? 4.244 8.961 -3.829 1.00 96.06 72 ARG A CA 1
ATOM 593 C C . ARG A 1 72 ? 3.663 7.588 -3.503 1.00 96.06 72 ARG A C 1
ATOM 595 O O . ARG A 1 72 ? 2.918 7.457 -2.533 1.00 96.06 72 ARG A O 1
ATOM 602 N N . LEU A 1 73 ? 4.028 6.556 -4.262 1.00 95.31 73 LEU A N 1
ATOM 603 C CA . LEU A 1 73 ? 3.635 5.181 -3.963 1.00 95.31 73 LEU A CA 1
ATOM 604 C C . LEU A 1 73 ? 4.264 4.686 -2.652 1.00 95.31 73 LEU A C 1
ATOM 606 O O . LEU A 1 73 ? 3.589 4.077 -1.822 1.00 95.31 73 LEU A O 1
ATOM 610 N N . LEU A 1 74 ? 5.546 4.986 -2.438 1.00 94.88 74 LEU A N 1
ATOM 611 C CA . LEU A 1 74 ? 6.248 4.685 -1.194 1.00 94.88 74 LEU A CA 1
ATOM 612 C C . LEU A 1 74 ? 5.591 5.375 0.012 1.00 94.88 74 LEU A C 1
ATOM 614 O O . LEU A 1 74 ? 5.387 4.741 1.047 1.00 94.88 74 LEU A O 1
ATOM 618 N N . GLU A 1 75 ? 5.251 6.659 -0.114 1.00 96.25 75 GLU A N 1
ATOM 619 C CA . GLU A 1 75 ? 4.546 7.425 0.922 1.00 96.25 75 GLU A CA 1
ATOM 620 C C . GLU A 1 75 ? 3.183 6.812 1.259 1.00 96.25 75 GLU A C 1
ATOM 622 O O . GLU A 1 75 ? 2.842 6.682 2.437 1.00 96.25 75 GLU A O 1
ATOM 627 N N . LEU A 1 76 ? 2.436 6.361 0.245 1.00 97.62 76 LEU A N 1
ATOM 628 C CA . LEU A 1 76 ? 1.183 5.640 0.448 1.00 97.62 76 LEU A CA 1
ATOM 629 C C . LEU A 1 76 ? 1.407 4.369 1.277 1.00 97.62 76 LEU A C 1
ATOM 631 O O . LEU A 1 76 ? 0.753 4.203 2.308 1.00 97.62 76 LEU A O 1
ATOM 635 N N . PHE A 1 77 ? 2.369 3.518 0.911 1.00 96.38 77 PHE A N 1
ATOM 636 C CA . PHE A 1 77 ? 2.655 2.303 1.680 1.00 96.38 77 PHE A CA 1
ATOM 637 C C . PHE A 1 77 ? 3.094 2.591 3.116 1.00 96.38 77 PHE A C 1
ATOM 639 O O . PHE A 1 77 ? 2.570 1.973 4.045 1.00 96.38 77 PHE A O 1
ATOM 646 N N . LYS A 1 78 ? 4.000 3.555 3.321 1.00 95.31 78 LYS A N 1
ATOM 647 C CA . LYS A 1 78 ? 4.442 3.962 4.663 1.00 95.31 78 LYS A CA 1
ATOM 648 C C . LYS A 1 78 ? 3.265 4.442 5.511 1.00 95.31 78 LYS A C 1
ATOM 650 O O . LYS A 1 78 ? 3.095 3.967 6.629 1.00 95.31 78 LYS A O 1
ATOM 655 N N . SER A 1 79 ? 2.384 5.275 4.952 1.00 97.50 79 SER A N 1
ATOM 656 C CA . SER A 1 79 ? 1.205 5.773 5.673 1.00 97.50 79 SER A CA 1
ATOM 657 C C . SER A 1 79 ? 0.251 4.649 6.113 1.00 97.50 79 SER A C 1
ATOM 659 O O . SER A 1 79 ? -0.318 4.704 7.207 1.00 97.50 79 SER A O 1
ATOM 661 N N . MET A 1 80 ? 0.098 3.596 5.300 1.00 97.81 80 MET A N 1
ATOM 662 C CA . MET A 1 80 ? -0.711 2.421 5.643 1.00 97.81 80 MET A CA 1
ATOM 663 C C . MET A 1 80 ? -0.049 1.586 6.748 1.00 97.81 80 MET A C 1
ATOM 665 O O . MET A 1 80 ? -0.735 1.175 7.690 1.00 97.81 80 MET A O 1
ATOM 669 N N . CYS A 1 81 ? 1.270 1.372 6.671 1.00 96.56 81 CYS A N 1
ATOM 670 C CA . CYS A 1 81 ? 2.052 0.713 7.721 1.00 96.56 81 CYS A CA 1
ATOM 671 C C . CYS A 1 81 ? 1.947 1.466 9.054 1.00 96.56 81 CYS A C 1
ATOM 673 O O . CYS A 1 81 ? 1.643 0.850 10.078 1.00 96.56 81 CYS A O 1
ATOM 675 N N . ASP A 1 82 ? 2.098 2.791 9.032 1.00 96.44 82 ASP A N 1
ATOM 676 C CA . ASP A 1 82 ? 1.990 3.652 10.210 1.00 96.44 82 ASP A CA 1
ATOM 677 C C . ASP A 1 82 ? 0.582 3.601 10.818 1.00 96.44 82 ASP A C 1
ATOM 679 O O . ASP A 1 82 ? 0.433 3.415 12.030 1.00 96.44 82 ASP A O 1
ATOM 683 N N . ASN A 1 83 ? -0.475 3.663 9.991 1.00 97.69 83 ASN A N 1
ATOM 684 C CA . ASN A 1 83 ? -1.860 3.510 10.459 1.00 97.69 83 ASN A CA 1
ATOM 685 C C . ASN A 1 83 ? -2.077 2.166 11.172 1.00 97.69 83 ASN A C 1
ATOM 687 O O . ASN A 1 83 ? -2.791 2.073 12.177 1.00 97.69 83 ASN A O 1
ATOM 691 N N . LEU A 1 84 ? -1.441 1.113 10.657 1.00 97.00 84 LEU A N 1
ATOM 692 C CA . LEU A 1 84 ? -1.498 -0.227 11.218 1.00 97.00 84 LEU A CA 1
ATOM 693 C C . LEU A 1 84 ? -0.475 -0.468 12.331 1.00 97.00 84 LEU A C 1
ATOM 695 O O . LEU A 1 84 ? -0.565 -1.510 12.978 1.00 97.00 84 LEU A O 1
ATOM 699 N N . LYS A 1 85 ? 0.406 0.483 12.652 1.00 95.69 85 LYS A N 1
ATOM 700 C CA . LYS A 1 85 ? 1.504 0.308 13.618 1.00 95.69 85 LYS A CA 1
ATOM 701 C C . LYS A 1 85 ? 2.411 -0.882 13.270 1.00 95.69 85 LYS A C 1
ATOM 703 O O . LYS A 1 85 ? 2.815 -1.633 14.156 1.00 95.69 85 LYS A O 1
ATOM 708 N N . ILE A 1 86 ? 2.664 -1.097 1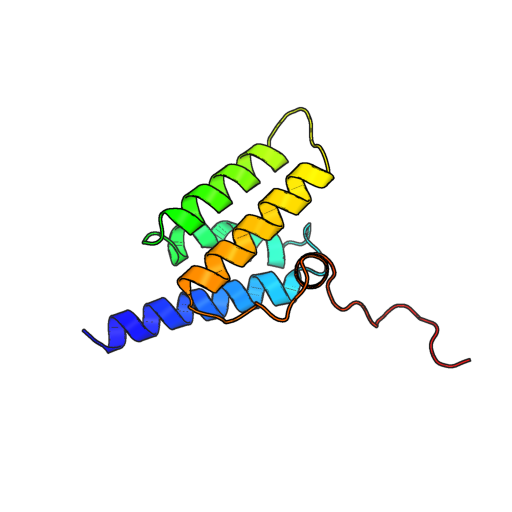1.982 1.00 94.31 86 ILE A N 1
ATOM 709 C CA . ILE A 1 86 ? 3.639 -2.080 11.503 1.00 94.31 86 ILE A CA 1
ATOM 710 C C . ILE A 1 86 ? 5.012 -1.419 11.577 1.00 94.31 86 ILE A C 1
ATOM 712 O O . ILE A 1 86 ? 5.224 -0.374 10.970 1.00 94.31 86 ILE A O 1
ATOM 716 N N . ASP A 1 87 ? 5.940 -2.011 12.326 1.00 90.00 87 ASP A N 1
ATOM 717 C CA . ASP A 1 87 ? 7.301 -1.489 12.419 1.00 90.00 87 ASP A CA 1
ATOM 718 C C . ASP A 1 87 ? 8.101 -1.861 11.169 1.00 90.00 87 ASP A C 1
ATOM 720 O O . ASP A 1 87 ? 8.421 -3.027 10.940 1.00 90.00 87 ASP A O 1
ATOM 724 N N . THR A 1 88 ? 8.426 -0.856 10.360 1.00 87.75 88 THR A N 1
ATOM 725 C CA . THR A 1 88 ? 9.175 -1.028 9.113 1.00 87.75 88 THR A CA 1
ATOM 726 C C . THR A 1 88 ? 10.531 -0.335 9.135 1.00 87.75 88 THR A C 1
ATOM 728 O O . THR A 1 88 ? 11.119 -0.136 8.078 1.00 87.75 88 THR A O 1
ATOM 731 N N . ARG A 1 89 ? 11.050 0.047 10.311 1.00 86.19 89 ARG A N 1
ATOM 732 C CA . ARG A 1 89 ? 12.316 0.802 10.436 1.00 86.19 89 ARG A CA 1
ATOM 733 C C . ARG A 1 89 ? 13.533 0.064 9.879 1.00 86.19 89 ARG A C 1
ATOM 735 O O . ARG A 1 89 ? 14.505 0.697 9.488 1.00 86.19 89 ARG A O 1
ATOM 742 N N . ILE A 1 90 ? 13.474 -1.265 9.846 1.00 83.94 90 ILE A N 1
ATOM 743 C CA . ILE A 1 90 ? 14.529 -2.116 9.283 1.00 83.94 90 ILE A CA 1
ATOM 744 C C . ILE A 1 90 ? 14.455 -2.238 7.753 1.00 83.94 90 ILE A C 1
ATOM 746 O O . ILE A 1 90 ? 15.373 -2.776 7.140 1.00 83.94 90 ILE A O 1
ATOM 750 N N . LEU A 1 91 ? 13.354 -1.797 7.134 1.00 86.69 91 LEU A N 1
ATOM 751 C CA . LEU A 1 91 ? 13.119 -1.929 5.699 1.00 86.69 91 LEU A CA 1
ATOM 752 C C . LEU A 1 91 ? 13.586 -0.664 4.981 1.00 86.69 91 LEU A C 1
ATOM 754 O O . LEU A 1 91 ? 13.272 0.453 5.389 1.00 86.69 91 LEU A O 1
ATOM 758 N N . THR A 1 92 ? 14.306 -0.842 3.879 1.00 86.88 92 THR A N 1
ATOM 759 C CA . THR A 1 92 ? 14.704 0.256 2.996 1.00 86.88 92 THR A CA 1
ATOM 760 C C . THR A 1 92 ? 13.560 0.650 2.067 1.00 86.88 92 THR A C 1
ATOM 762 O O . THR A 1 92 ? 12.684 -0.155 1.756 1.00 86.88 92 THR A O 1
ATOM 765 N N . ASP A 1 93 ? 13.611 1.858 1.514 1.00 85.31 93 ASP A N 1
ATOM 766 C CA . ASP A 1 93 ? 12.639 2.311 0.508 1.00 85.31 93 ASP A CA 1
ATOM 767 C C . ASP A 1 93 ? 12.593 1.380 -0.715 1.00 85.31 93 ASP A C 1
ATOM 769 O O . ASP A 1 93 ? 11.529 1.095 -1.268 1.00 85.31 93 ASP A O 1
ATOM 773 N N . SER A 1 94 ? 13.741 0.800 -1.080 1.00 83.69 94 SER A N 1
ATOM 774 C CA . SER A 1 94 ? 13.831 -0.195 -2.149 1.00 83.69 94 SER A CA 1
ATOM 775 C C . SER A 1 94 ? 13.023 -1.467 -1.875 1.00 83.69 94 SER A C 1
ATOM 777 O O . SER A 1 94 ? 12.576 -2.088 -2.832 1.00 83.69 94 SER A O 1
ATOM 779 N N . PHE A 1 95 ? 12.793 -1.850 -0.614 1.00 83.69 95 PHE A N 1
ATOM 780 C CA . PHE A 1 95 ? 11.997 -3.030 -0.257 1.00 83.69 95 PHE A CA 1
ATOM 781 C C . PHE A 1 95 ? 10.518 -2.882 -0.651 1.00 83.69 95 PHE A C 1
AT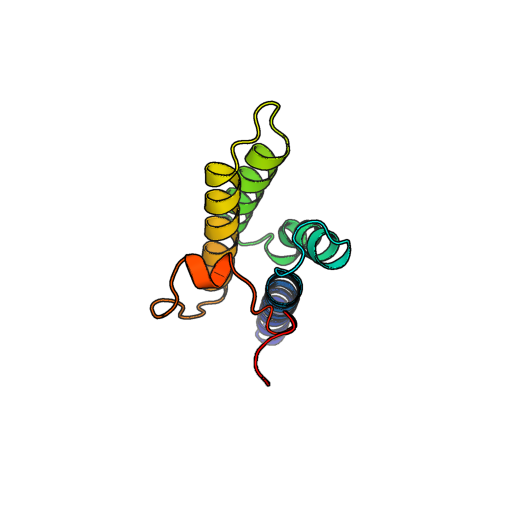OM 783 O O . PHE A 1 95 ? 9.858 -3.851 -1.049 1.00 83.69 95 PHE A O 1
ATOM 790 N N . TYR A 1 96 ? 9.998 -1.658 -0.545 1.00 79.00 96 TYR A N 1
ATOM 791 C CA . TYR A 1 96 ? 8.624 -1.333 -0.913 1.00 79.00 96 TYR A CA 1
ATOM 792 C C . TYR A 1 96 ? 8.429 -1.371 -2.424 1.00 79.00 96 TYR A C 1
ATOM 794 O O . TYR A 1 96 ? 7.475 -1.975 -2.903 1.00 79.00 96 TYR A O 1
ATOM 802 N N . LEU A 1 97 ? 9.358 -0.771 -3.168 1.00 79.31 97 LEU A N 1
ATOM 803 C CA . LEU A 1 97 ? 9.224 -0.592 -4.613 1.00 79.31 97 LEU A CA 1
ATOM 804 C C . LEU A 1 97 ? 9.700 -1.806 -5.421 1.00 79.31 97 LEU A C 1
ATOM 806 O O . LEU A 1 97 ? 9.202 -2.055 -6.514 1.00 79.31 97 LEU A O 1
ATOM 810 N N . LYS A 1 98 ? 10.648 -2.591 -4.897 1.00 81.69 98 LYS A N 1
ATOM 811 C CA . LYS A 1 98 ? 11.161 -3.791 -5.568 1.00 81.69 98 LYS A CA 1
ATOM 812 C C . LYS A 1 98 ? 10.550 -5.036 -4.943 1.00 81.69 98 LYS A C 1
ATOM 814 O O . LYS A 1 98 ? 10.986 -5.507 -3.894 1.00 81.69 98 LYS A O 1
ATOM 819 N N . ALA A 1 99 ? 9.532 -5.582 -5.603 1.00 77.69 99 ALA A N 1
ATOM 820 C CA . ALA A 1 99 ? 9.001 -6.888 -5.241 1.00 77.69 99 ALA A CA 1
ATOM 821 C C . ALA A 1 99 ? 10.065 -7.985 -5.404 1.00 77.69 99 ALA A C 1
ATOM 823 O O . ALA A 1 99 ? 10.932 -7.914 -6.279 1.00 77.69 99 ALA A O 1
ATOM 824 N N . PHE A 1 100 ? 9.955 -9.044 -4.603 1.00 75.62 100 PHE A N 1
ATOM 825 C CA . PHE A 1 100 ? 10.720 -10.263 -4.835 1.00 75.62 100 PHE A CA 1
ATOM 826 C C . PHE A 1 100 ? 10.262 -10.895 -6.150 1.00 75.62 100 PHE A C 1
ATOM 828 O O . PHE A 1 100 ? 9.158 -11.427 -6.234 1.00 75.62 100 P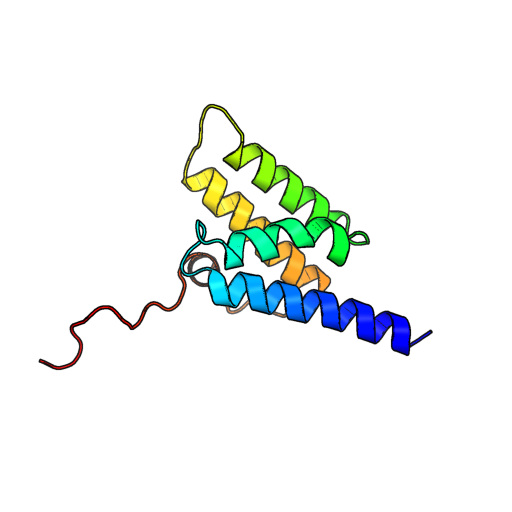HE A O 1
ATOM 835 N N . ASN A 1 101 ? 11.114 -10.849 -7.171 1.00 67.31 101 ASN A N 1
ATOM 836 C CA . ASN A 1 101 ? 10.851 -11.475 -8.462 1.00 67.31 101 ASN A CA 1
ATOM 837 C C . ASN A 1 101 ? 11.956 -12.496 -8.763 1.00 67.31 101 ASN A C 1
ATOM 839 O O . ASN A 1 101 ? 12.793 -12.326 -9.642 1.00 67.31 101 ASN A O 1
ATOM 843 N N . ILE A 1 102 ? 11.982 -13.564 -7.958 1.00 64.75 102 ILE A N 1
ATOM 844 C CA . ILE A 1 102 ? 13.003 -14.631 -8.007 1.00 64.75 102 ILE A CA 1
ATOM 845 C C . ILE A 1 102 ? 12.836 -15.511 -9.266 1.00 64.75 102 ILE A C 1
ATOM 847 O O . ILE A 1 102 ? 13.697 -16.318 -9.594 1.00 64.75 102 ILE A O 1
ATOM 851 N N . LYS A 1 103 ? 11.753 -15.326 -10.033 1.00 59.94 103 LYS A N 1
ATOM 852 C CA . LYS A 1 103 ? 11.467 -16.089 -11.258 1.00 59.94 103 LYS A CA 1
ATOM 853 C C . LYS A 1 103 ? 12.339 -15.714 -12.467 1.00 59.94 103 LYS A C 1
ATOM 855 O O . LYS A 1 103 ? 12.150 -16.298 -13.531 1.00 59.94 103 LYS A O 1
ATOM 860 N N . SER A 1 104 ? 13.302 -14.799 -12.335 1.00 50.72 104 SER A N 1
ATOM 861 C CA . SER A 1 104 ? 14.317 -14.606 -13.378 1.00 50.72 104 SER A CA 1
ATOM 862 C C . SER A 1 104 ? 15.254 -15.814 -13.433 1.00 50.72 104 SER A C 1
ATOM 864 O O . SER A 1 104 ? 16.205 -15.924 -12.664 1.00 50.72 104 SER A O 1
ATOM 866 N N . ASN A 1 105 ? 14.956 -16.721 -14.366 1.00 49.44 105 ASN A N 1
ATOM 867 C CA . ASN A 1 105 ? 15.832 -17.767 -14.892 1.00 49.44 105 ASN A CA 1
ATOM 868 C C . ASN A 1 105 ? 17.306 -17.321 -14.936 1.00 49.44 105 ASN A C 1
ATOM 870 O O . ASN A 1 105 ? 17.671 -16.560 -15.831 1.00 49.44 105 ASN A O 1
ATOM 874 N N . LYS A 1 106 ? 18.118 -17.807 -13.984 1.00 50.84 106 LYS A N 1
ATOM 875 C CA . LYS A 1 106 ? 19.578 -18.079 -14.035 1.00 50.84 106 LYS A CA 1
ATOM 876 C C . LYS A 1 106 ? 20.186 -18.052 -12.622 1.00 50.84 106 LYS A C 1
ATOM 878 O O . LYS A 1 106 ? 21.023 -17.215 -12.312 1.00 50.84 106 LYS A O 1
ATOM 883 N N . ILE A 1 107 ? 19.790 -18.985 -11.759 1.00 52.28 107 ILE A N 1
ATOM 884 C CA . ILE A 1 107 ? 20.608 -19.359 -10.589 1.00 52.28 107 ILE A CA 1
ATOM 885 C C . ILE A 1 107 ? 20.597 -20.886 -10.459 1.00 52.28 107 ILE A C 1
ATOM 887 O O . ILE A 1 107 ? 20.184 -21.407 -9.439 1.00 52.28 107 ILE A O 1
ATOM 891 N N . MET A 1 108 ? 20.955 -21.595 -11.535 1.00 45.91 108 MET A N 1
ATOM 892 C CA . MET A 1 108 ? 21.418 -22.997 -11.538 1.00 45.91 108 MET A CA 1
ATOM 893 C C . MET A 1 108 ? 22.119 -23.279 -12.885 1.00 45.91 108 MET A C 1
ATOM 895 O O . MET A 1 108 ? 21.621 -24.053 -13.701 1.00 45.91 108 MET A O 1
ATOM 899 N N . GLN A 1 109 ? 23.232 -22.593 -13.155 1.00 40.16 109 GLN A N 1
ATOM 900 C CA . GLN A 1 109 ? 24.281 -23.090 -14.054 1.00 40.16 109 GLN A CA 1
ATOM 901 C C . GLN A 1 109 ? 25.615 -22.919 -13.346 1.00 40.16 109 GLN A C 1
ATOM 903 O O . GLN A 1 109 ? 25.814 -21.813 -12.793 1.00 40.16 109 GLN A O 1
#

pLDDT: mean 89.1, std 12.78, range [40.16, 98.69]

Nearest PDB structures (foldseek):
  4f3e-assembly2_B  TM=3.298E-01  e=9.131E+00  Thermus thermophilus HB8

Foldseek 3Di:
DVVVVVVLLVLLVVLLCQ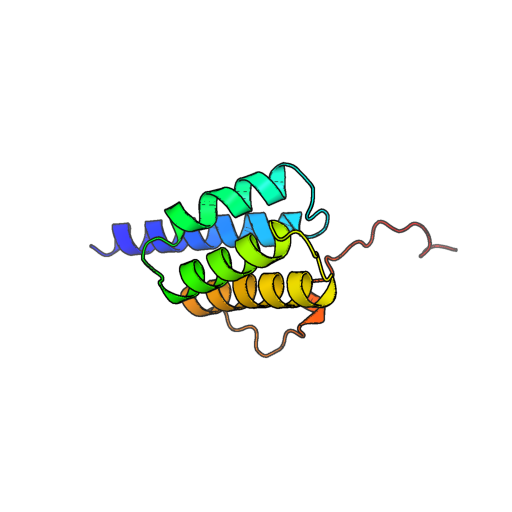LQVCLQCCPDPSNVVSLVCQCVSVVVQPQLVVLSVQLVCLVPDPDNDPVSNLVSQLSNSVSSCVVSVPDCVVPDSCPRNDRPPVVPPDDPD

Sequence (109 aa):
MYQKRSVKRKQKYDLLEQMMGHRFDLTGDKFSEALNKVFIVFNDSKQVLEALKSFHESVSGQHKEPKIIDQRLLELFKSMCDNLKIDTRILTDSFYLKAFNIKSNKIMQ

Radius of gyration: 15.29 Å; Cα contacts (8 Å, |Δi|>4): 77; chains: 1; bounding box: 41×38×39 Å

Solvent-accessible surface area (backbone atoms only — not comparable to full-atom values): 6415 Å² total; per-residue (Å²): 115,66,64,63,53,52,52,52,53,47,54,43,49,57,45,51,50,48,34,64,72,30,42,76,39,76,85,36,68,69,21,48,57,38,59,70,42,44,65,71,64,41,64,89,35,68,66,38,48,53,27,46,49,53,30,52,52,37,74,69,42,96,73,68,50,67,71,58,41,54,50,29,50,48,47,28,54,50,35,50,32,56,75,68,68,51,88,55,86,90,57,55,75,61,60,74,70,50,48,92,70,82,81,65,90,79,90,84,129

Mean predicted aligned error: 5.71 Å